Protein AF-I7JVM0-F1 (afdb_monomer)

Organism: NCBI:txid883169

Sequence (113 aa):
MTVSYSDVSPPAVDYVAIQHSPEFRRLRSTIKSFTFPVTALGLVWFYGYSILAIYRPDLYAVSVFGYVNVGIVLGLAQFATTFLITWAYMRFANRRVEPQQAAIRAQVAGEAR

Structure (mmCIF, N/CA/C/O backbone):
data_AF-I7JVM0-F1
#
_entry.id   AF-I7JVM0-F1
#
loop_
_atom_site.group_PDB
_atom_site.id
_atom_site.type_symbol
_atom_site.label_atom_id
_atom_site.label_alt_id
_atom_site.label_comp_id
_atom_site.label_asym_id
_atom_site.label_entity_id
_atom_site.label_seq_id
_atom_site.pdbx_PDB_ins_code
_atom_site.Cartn_x
_atom_site.Cartn_y
_atom_site.Cartn_z
_atom_site.occupancy
_atom_site.B_iso_or_equiv
_atom_site.auth_seq_id
_atom_site.auth_comp_id
_atom_site.auth_asym_id
_atom_site.auth_atom_id
_atom_site.pdbx_PDB_model_num
ATOM 1 N N . MET A 1 1 ? 4.140 -11.856 61.531 1.00 40.38 1 MET A N 1
ATOM 2 C CA . MET A 1 1 ? 3.161 -11.016 60.810 1.00 40.38 1 MET A CA 1
ATOM 3 C C . MET A 1 1 ? 3.193 -11.432 59.344 1.00 40.38 1 MET A C 1
ATOM 5 O O . MET A 1 1 ? 3.989 -10.917 58.576 1.00 40.38 1 MET A O 1
ATOM 9 N N . THR A 1 2 ? 2.443 -12.476 58.992 1.00 38.59 2 THR A N 1
ATOM 10 C CA . THR A 1 2 ? 2.355 -13.017 57.627 1.00 38.59 2 THR A CA 1
ATOM 11 C C . THR A 1 2 ? 1.221 -12.304 56.906 1.00 38.59 2 THR A C 1
ATOM 13 O O . THR A 1 2 ? 0.064 -12.426 57.305 1.00 38.59 2 THR A O 1
ATOM 16 N N . VAL A 1 3 ? 1.551 -11.520 55.884 1.00 53.09 3 VAL A N 1
ATOM 17 C CA . VAL A 1 3 ? 0.558 -10.855 55.036 1.00 53.09 3 VAL A CA 1
ATOM 18 C C . VAL A 1 3 ? -0.113 -11.933 54.183 1.00 53.09 3 VAL A C 1
ATOM 20 O O . VAL A 1 3 ? 0.499 -12.469 53.264 1.00 53.09 3 VAL A O 1
ATOM 23 N N . SER A 1 4 ? -1.348 -12.292 54.537 1.00 51.12 4 SER A N 1
ATOM 24 C CA . SER A 1 4 ? -2.212 -13.152 53.728 1.00 51.12 4 SER A CA 1
ATOM 25 C C . SER A 1 4 ? -2.638 -12.361 52.494 1.00 51.12 4 SER A C 1
ATOM 27 O O . SER A 1 4 ? -3.450 -11.443 52.599 1.00 51.12 4 SER A O 1
ATOM 29 N N . TYR A 1 5 ? -2.043 -12.664 51.341 1.00 57.84 5 TYR A N 1
ATOM 30 C CA . TYR A 1 5 ? -2.511 -12.160 50.052 1.00 57.84 5 TYR A CA 1
ATOM 31 C C . TYR A 1 5 ? -3.832 -12.878 49.751 1.00 57.84 5 TYR A C 1
ATOM 33 O O . TYR A 1 5 ? -3.848 -13.979 49.206 1.00 57.84 5 TYR A O 1
ATOM 41 N N . SER A 1 6 ? -4.947 -12.297 50.192 1.00 50.28 6 SER A N 1
ATOM 42 C CA . SER A 1 6 ? -6.269 -12.680 49.712 1.00 50.28 6 SER A CA 1
ATOM 43 C C . SER A 1 6 ? -6.268 -12.555 48.194 1.00 50.28 6 SER A C 1
ATOM 45 O O . SER A 1 6 ? -5.948 -11.497 47.657 1.00 50.28 6 SER A O 1
ATOM 47 N N . ASP A 1 7 ? -6.582 -13.671 47.558 1.00 50.59 7 ASP A N 1
ATOM 48 C CA . ASP A 1 7 ? -6.826 -13.907 46.145 1.00 50.59 7 ASP A CA 1
ATOM 49 C C . ASP A 1 7 ? -7.560 -12.732 45.467 1.00 50.59 7 ASP A C 1
ATOM 51 O O . ASP A 1 7 ? -8.785 -12.698 45.383 1.00 50.59 7 ASP A O 1
ATOM 55 N N . VAL A 1 8 ? -6.812 -11.735 44.984 1.00 52.03 8 VAL A N 1
ATOM 56 C CA . VAL A 1 8 ? -7.314 -10.795 43.976 1.00 52.03 8 VAL A CA 1
ATOM 57 C C . VAL A 1 8 ? -7.071 -11.448 42.620 1.00 52.03 8 VAL A C 1
ATOM 59 O O . VAL A 1 8 ? -6.320 -10.941 41.788 1.00 52.03 8 VAL A O 1
ATOM 62 N N . SER A 1 9 ? -7.668 -12.621 42.401 1.00 52.41 9 SER A N 1
ATOM 63 C CA . SER A 1 9 ? -7.921 -13.069 41.040 1.00 52.41 9 SER A CA 1
ATOM 64 C C . SER A 1 9 ? -8.788 -11.982 40.400 1.00 52.41 9 SER A C 1
ATOM 66 O O . SER A 1 9 ? -9.875 -11.708 40.919 1.00 52.41 9 SER A O 1
ATOM 68 N N . PRO A 1 10 ? -8.320 -11.292 39.338 1.00 56.38 10 PRO A N 1
ATOM 69 C CA . PRO A 1 10 ? -9.166 -10.340 38.631 1.00 56.38 10 PRO A CA 1
ATOM 70 C C . PRO A 1 10 ? -10.462 -11.069 38.264 1.00 56.38 10 PRO A C 1
ATOM 72 O O . PRO A 1 10 ? -10.376 -12.253 37.914 1.00 56.38 10 PRO A O 1
ATOM 75 N N . PRO A 1 11 ? -11.643 -10.425 38.390 1.00 58.12 11 PRO A N 1
ATOM 76 C CA . PRO A 1 11 ? -12.920 -11.077 38.115 1.00 58.12 11 PRO A CA 1
ATOM 77 C C . PRO A 1 11 ? -12.772 -11.830 36.803 1.00 58.12 11 PRO A C 1
ATOM 79 O O . PRO A 1 11 ? -12.303 -11.236 35.831 1.00 58.12 11 PRO A O 1
ATOM 82 N N . ALA A 1 12 ? -13.033 -13.142 36.818 1.00 58.94 12 ALA A N 1
ATOM 83 C CA . ALA A 1 12 ? -12.815 -14.008 35.671 1.00 58.94 12 ALA A CA 1
ATOM 84 C C . ALA A 1 12 ? -13.618 -13.436 34.502 1.00 58.94 12 ALA A C 1
ATOM 86 O O . ALA A 1 12 ? -14.831 -13.617 34.419 1.00 58.94 12 ALA A O 1
ATOM 87 N N . VAL A 1 13 ? -12.948 -12.646 33.663 1.00 59.47 13 VAL A N 1
ATOM 88 C CA . VAL A 1 13 ? -13.572 -11.957 32.545 1.00 59.47 13 VAL A CA 1
ATOM 89 C C . VAL A 1 13 ? -14.083 -13.066 31.646 1.00 59.47 13 VAL A C 1
ATOM 91 O O . VAL A 1 13 ? -13.289 -13.814 31.075 1.00 59.47 13 VAL A O 1
ATOM 94 N N . ASP A 1 14 ? -15.403 -13.217 31.563 1.00 64.88 14 ASP A N 1
ATOM 95 C CA . ASP A 1 14 ? -16.013 -14.195 30.676 1.00 64.88 14 ASP A CA 1
ATOM 96 C C . ASP A 1 14 ? -15.864 -13.698 29.233 1.00 64.88 14 ASP A C 1
ATOM 98 O O . ASP A 1 14 ? -16.735 -13.053 28.639 1.00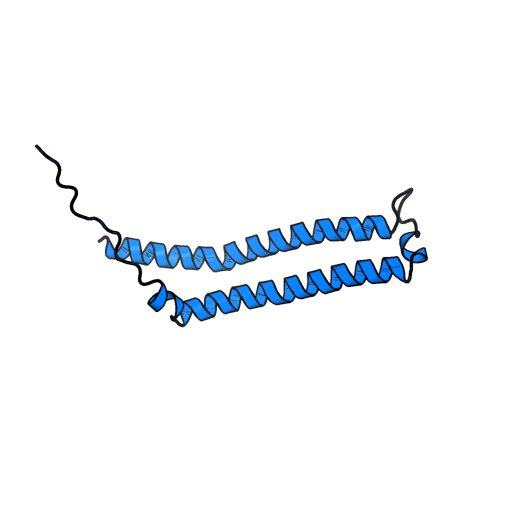 64.88 14 ASP A O 1
ATOM 102 N N . TYR A 1 15 ? -14.687 -13.974 28.672 1.00 58.09 15 TYR A N 1
ATOM 103 C CA . TYR A 1 15 ? -14.332 -13.641 27.302 1.00 58.09 15 TYR A CA 1
ATOM 104 C C . TYR A 1 15 ? -15.307 -14.268 26.299 1.00 58.09 15 TYR A C 1
ATOM 106 O O . TYR A 1 15 ? -15.451 -13.732 25.203 1.00 58.09 15 TYR A O 1
ATOM 114 N N . VAL A 1 16 ? -15.995 -15.361 26.650 1.00 60.81 16 VAL A N 1
ATOM 115 C CA . VAL A 1 16 ? -16.963 -16.033 25.775 1.00 60.81 16 VAL A CA 1
ATOM 116 C C . VAL A 1 16 ? -18.276 -15.250 25.749 1.00 60.81 16 VAL A C 1
ATOM 118 O O . VAL A 1 16 ? -18.747 -14.903 24.665 1.00 60.81 16 VAL A O 1
ATOM 121 N N . ALA A 1 17 ? -18.822 -14.860 26.904 1.00 61.31 17 ALA A N 1
ATOM 122 C CA . ALA A 1 17 ? -20.014 -14.005 26.966 1.00 61.31 17 ALA A CA 1
ATOM 123 C C . ALA A 1 17 ? -19.797 -12.656 26.253 1.00 61.31 17 ALA A C 1
ATOM 125 O O . ALA A 1 17 ? -20.649 -12.193 25.487 1.00 61.31 17 ALA A O 1
ATOM 126 N N . ILE A 1 18 ? -18.613 -12.063 26.420 1.00 60.62 18 ILE A N 1
ATOM 127 C CA . ILE A 1 18 ? -18.233 -10.801 25.778 1.00 60.62 18 ILE A CA 1
ATOM 128 C C . ILE A 1 18 ? -18.079 -10.966 24.255 1.00 60.62 18 ILE A C 1
ATOM 130 O O . ILE A 1 18 ? -18.592 -10.135 23.505 1.00 60.62 18 ILE A O 1
ATOM 134 N N . GLN A 1 19 ? -17.459 -12.047 23.766 1.00 57.94 19 GLN A N 1
ATOM 135 C CA . GLN A 1 19 ? -17.328 -12.332 22.325 1.00 57.94 19 GLN A CA 1
ATOM 136 C C . GLN A 1 19 ? -18.675 -12.542 21.618 1.00 57.94 19 GLN A C 1
ATOM 138 O O . GLN A 1 19 ? -18.804 -12.219 20.432 1.00 57.94 19 GLN A O 1
ATOM 143 N N . HIS A 1 20 ? -19.670 -13.074 22.331 1.00 59.47 20 HIS A N 1
ATOM 144 C CA . HIS A 1 20 ? -21.021 -13.304 21.817 1.00 59.47 20 HIS A CA 1
ATOM 145 C C . HIS A 1 20 ? -21.913 -12.054 21.854 1.00 59.47 20 HIS A C 1
ATOM 147 O O . HIS A 1 20 ? -22.974 -1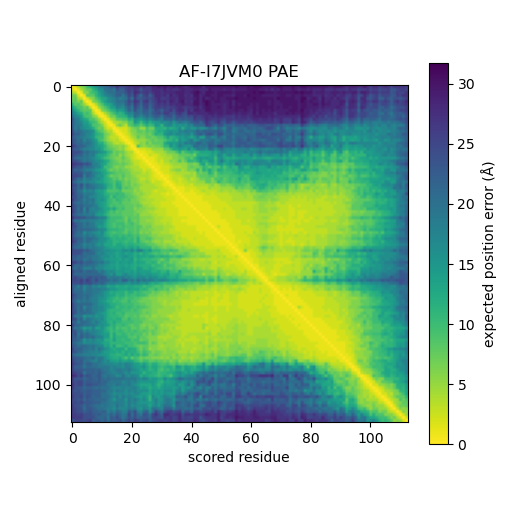2.039 21.222 1.00 59.47 20 HIS A O 1
ATOM 153 N N . SER A 1 21 ? -21.476 -10.986 22.527 1.00 67.94 21 SER A N 1
ATOM 154 C CA . SER A 1 21 ? -22.233 -9.742 22.610 1.00 67.94 21 SER A CA 1
ATOM 155 C C . SER A 1 21 ? -22.393 -9.061 21.232 1.00 67.94 21 SER A C 1
ATOM 157 O O . SER A 1 21 ? -21.492 -9.091 20.378 1.00 67.94 21 SER A O 1
ATOM 159 N N . PRO A 1 22 ? -23.541 -8.405 20.975 1.00 65.19 22 PRO A N 1
ATOM 160 C CA . PRO A 1 22 ? -23.781 -7.675 19.729 1.00 65.19 22 PRO A CA 1
ATOM 161 C C . PRO A 1 22 ? -22.787 -6.522 19.500 1.00 65.19 22 PRO A C 1
ATOM 163 O O . PRO A 1 22 ? -22.509 -6.173 18.347 1.00 65.19 22 PRO A O 1
ATOM 166 N N . GLU A 1 23 ? -22.195 -5.973 20.564 1.00 64.88 23 GLU A N 1
ATOM 167 C CA . GLU A 1 23 ? -21.128 -4.969 20.483 1.00 64.88 23 GLU A CA 1
ATOM 168 C C . GLU A 1 23 ? -19.825 -5.544 19.915 1.00 64.88 23 GLU A C 1
ATOM 170 O O . GLU A 1 23 ? -19.255 -4.960 18.987 1.00 64.88 23 GLU A O 1
ATOM 175 N N . PHE A 1 24 ? -19.402 -6.735 20.356 1.00 63.06 24 PHE A N 1
ATOM 176 C CA . PHE A 1 24 ? -18.212 -7.408 19.819 1.00 63.06 24 PHE A CA 1
ATOM 177 C C . PHE A 1 24 ? -18.369 -7.779 18.344 1.00 63.06 24 PHE A C 1
ATOM 179 O O . PHE A 1 24 ? -17.440 -7.626 17.543 1.00 63.06 24 PHE A O 1
ATOM 186 N N . ARG A 1 25 ? -19.568 -8.213 17.940 1.00 66.88 25 ARG A N 1
ATOM 187 C CA . ARG A 1 25 ? -19.874 -8.487 16.528 1.00 66.88 25 ARG A CA 1
ATOM 188 C C . ARG A 1 25 ? -19.822 -7.225 15.671 1.00 66.88 25 ARG A C 1
ATOM 190 O O . ARG A 1 25 ? -19.263 -7.280 14.574 1.00 66.88 25 ARG A O 1
ATOM 197 N N . ARG A 1 26 ? -20.345 -6.090 16.155 1.00 67.81 26 ARG A N 1
ATOM 198 C CA . ARG A 1 26 ? -20.233 -4.791 15.463 1.00 67.81 26 ARG A CA 1
ATOM 199 C C . ARG A 1 26 ? -18.784 -4.346 15.338 1.00 67.81 26 ARG A C 1
ATOM 201 O O . ARG A 1 26 ? -18.378 -3.942 14.249 1.00 67.81 26 ARG A O 1
ATOM 208 N N . LEU A 1 27 ? -17.988 -4.482 16.395 1.00 67.94 27 LEU A N 1
ATOM 209 C CA . LEU A 1 27 ? -16.567 -4.147 16.364 1.00 67.94 27 LEU A CA 1
ATOM 210 C C . LEU A 1 27 ? -15.813 -4.993 15.329 1.00 67.94 27 LEU A C 1
ATOM 212 O O . LEU A 1 27 ? -15.150 -4.458 14.438 1.00 67.94 27 LEU A O 1
ATOM 216 N N . ARG A 1 28 ? -16.002 -6.315 15.366 1.00 71.75 28 ARG A N 1
ATOM 217 C CA . ARG A 1 28 ? -15.354 -7.253 14.440 1.00 71.75 28 ARG A CA 1
ATOM 218 C C . ARG A 1 28 ? -15.787 -7.033 12.988 1.00 71.75 28 ARG A C 1
ATOM 220 O O . ARG A 1 28 ? -14.951 -7.084 12.092 1.00 71.75 28 ARG A O 1
ATOM 227 N N . SER A 1 29 ? -17.072 -6.758 12.758 1.00 72.69 29 SER A N 1
ATOM 228 C CA . SER A 1 29 ? -17.625 -6.378 11.449 1.00 72.69 29 SER A CA 1
ATOM 229 C C . SER A 1 29 ? -16.973 -5.107 10.911 1.00 72.69 29 SER A C 1
ATOM 231 O O . SER A 1 29 ? -16.604 -5.045 9.744 1.00 72.69 29 SER A O 1
ATOM 233 N N . THR A 1 30 ? -16.794 -4.110 11.772 1.00 71.69 30 THR A N 1
ATOM 234 C CA . THR A 1 30 ? -16.230 -2.814 11.391 1.00 71.69 30 THR A CA 1
ATOM 235 C C . THR A 1 30 ? -14.755 -2.929 11.009 1.00 71.69 30 THR A C 1
ATOM 237 O O . THR A 1 30 ? -14.326 -2.320 10.037 1.00 71.69 30 THR A O 1
ATOM 240 N N . ILE A 1 31 ? -13.977 -3.735 11.737 1.00 72.12 31 ILE A N 1
ATOM 241 C CA . ILE A 1 31 ? -12.577 -4.012 11.379 1.00 72.12 31 ILE A CA 1
ATOM 242 C C . ILE A 1 31 ? -12.522 -4.780 10.054 1.00 72.12 31 ILE A C 1
ATOM 244 O O . ILE A 1 31 ? -11.800 -4.392 9.138 1.00 72.12 31 ILE A O 1
ATOM 248 N N . LYS A 1 32 ? -13.330 -5.839 9.912 1.00 77.69 32 LYS A N 1
ATOM 249 C CA . LYS A 1 32 ? -13.357 -6.650 8.688 1.00 77.69 32 LYS A CA 1
ATOM 250 C C . LYS A 1 32 ? -13.780 -5.852 7.460 1.00 77.69 32 LYS A C 1
ATOM 252 O O . LYS A 1 32 ? -13.188 -6.060 6.409 1.00 77.69 32 LYS A O 1
ATOM 257 N N . SER A 1 33 ? -14.747 -4.940 7.575 1.00 78.12 33 SER A N 1
ATOM 258 C CA . SER A 1 33 ? -15.181 -4.112 6.444 1.00 78.12 33 SER A CA 1
ATOM 259 C C . SER A 1 33 ? -14.108 -3.135 5.966 1.00 78.12 33 SER A C 1
ATOM 261 O O . SER A 1 33 ? -14.201 -2.657 4.844 1.00 78.12 33 SER A O 1
ATOM 263 N N . PHE A 1 34 ? -13.079 -2.869 6.775 1.00 77.75 34 PHE A N 1
ATOM 264 C CA . PHE A 1 34 ? -11.901 -2.116 6.363 1.00 77.75 34 PHE A CA 1
ATOM 265 C C . PHE A 1 34 ? -10.796 -3.033 5.820 1.00 77.75 34 PHE A C 1
ATOM 267 O O . PHE A 1 34 ? -10.270 -2.793 4.737 1.00 77.75 34 PHE A O 1
ATOM 274 N N . THR A 1 35 ? -10.465 -4.119 6.525 1.00 80.75 35 THR A N 1
ATOM 275 C CA . THR A 1 35 ? -9.363 -5.009 6.130 1.00 80.75 35 THR A CA 1
ATOM 276 C C . THR A 1 35 ? -9.644 -5.756 4.827 1.00 80.75 35 THR A C 1
ATOM 278 O O . THR A 1 35 ? -8.766 -5.809 3.975 1.00 80.75 35 THR A O 1
ATOM 281 N N . PHE A 1 36 ? -10.854 -6.295 4.628 1.00 86.06 36 PHE A N 1
ATOM 282 C CA . PHE A 1 36 ? -11.188 -7.051 3.412 1.00 86.06 36 PHE A CA 1
ATOM 283 C C . PHE A 1 36 ? -10.970 -6.258 2.114 1.00 86.06 36 PHE A C 1
ATOM 285 O O . PHE A 1 36 ? -10.254 -6.755 1.243 1.00 86.06 36 PHE A O 1
ATOM 292 N N . PRO A 1 37 ? -11.535 -5.043 1.952 1.00 87.81 37 PRO A N 1
ATOM 293 C CA . PRO A 1 37 ? -11.321 -4.273 0.733 1.00 87.81 37 PRO A CA 1
ATOM 294 C C . PRO A 1 37 ? -9.868 -3.823 0.577 1.00 87.81 37 PRO A C 1
ATOM 296 O O . PRO A 1 37 ? -9.366 -3.822 -0.541 1.00 87.81 37 PRO A O 1
ATOM 299 N N . VAL A 1 38 ? -9.162 -3.502 1.666 1.00 89.00 38 VAL A N 1
ATOM 300 C CA . VAL A 1 38 ? -7.741 -3.125 1.606 1.00 89.00 38 VAL A CA 1
ATOM 301 C C . VAL A 1 38 ? -6.872 -4.292 1.132 1.00 89.00 38 VAL A C 1
ATOM 303 O O . VAL A 1 38 ? -6.029 -4.113 0.256 1.00 89.00 38 VAL A O 1
ATOM 306 N N . THR A 1 39 ? -7.103 -5.500 1.650 1.00 87.69 39 THR A N 1
ATOM 307 C CA . THR A 1 39 ? -6.406 -6.705 1.188 1.00 87.69 39 THR A CA 1
ATOM 308 C C . THR A 1 39 ? -6.744 -7.017 -0.267 1.00 87.69 39 THR A C 1
ATOM 310 O O . THR A 1 39 ? -5.838 -7.299 -1.045 1.00 87.69 39 THR A O 1
ATOM 313 N N . ALA A 1 40 ? -8.017 -6.928 -0.662 1.00 92.62 40 ALA A N 1
ATOM 314 C CA . ALA A 1 40 ? -8.423 -7.144 -2.049 1.00 92.62 40 ALA A CA 1
ATOM 315 C C . ALA A 1 40 ? -7.748 -6.142 -3.000 1.00 92.62 40 ALA A C 1
ATOM 317 O O . ALA A 1 40 ? -7.202 -6.545 -4.022 1.00 92.62 40 ALA A O 1
ATOM 318 N N . LEU A 1 41 ? -7.713 -4.857 -2.632 1.00 92.75 41 LEU A N 1
ATOM 319 C CA . LEU A 1 41 ? -7.021 -3.817 -3.390 1.00 92.75 41 LEU A CA 1
ATOM 320 C C . LEU A 1 41 ? -5.518 -4.109 -3.494 1.00 92.75 41 LEU A C 1
ATOM 322 O O . LEU A 1 41 ? -4.958 -4.027 -4.582 1.00 92.75 41 LEU A O 1
ATOM 326 N N . GLY A 1 42 ? -4.882 -4.504 -2.387 1.00 90.38 42 GLY A N 1
ATOM 327 C CA . GLY A 1 42 ? -3.470 -4.885 -2.361 1.00 90.38 42 GLY A CA 1
ATOM 328 C C . GLY A 1 42 ? -3.163 -6.076 -3.270 1.00 90.38 42 GLY A C 1
ATOM 329 O O . GLY A 1 42 ? -2.185 -6.042 -4.012 1.00 90.38 42 GLY A O 1
ATOM 330 N N . LEU A 1 43 ? -4.024 -7.097 -3.282 1.00 93.81 43 LEU A N 1
ATOM 331 C CA . LEU A 1 43 ? -3.881 -8.251 -4.173 1.00 93.81 43 LEU A CA 1
ATOM 332 C C . LEU A 1 43 ? -4.061 -7.863 -5.641 1.00 93.81 43 LEU A C 1
ATOM 334 O O . LEU A 1 43 ? -3.236 -8.237 -6.470 1.00 93.81 43 LEU A O 1
ATOM 338 N N . VAL A 1 44 ? -5.104 -7.097 -5.967 1.00 95.69 44 VAL A N 1
ATOM 339 C CA . VAL A 1 44 ? -5.334 -6.604 -7.334 1.00 95.69 44 VAL A CA 1
ATOM 340 C C . VAL A 1 44 ? -4.147 -5.768 -7.805 1.00 95.69 44 VAL A C 1
ATOM 342 O O . VAL A 1 44 ? -3.684 -5.942 -8.928 1.00 95.69 44 VAL A O 1
ATOM 345 N N . TRP A 1 45 ? -3.607 -4.912 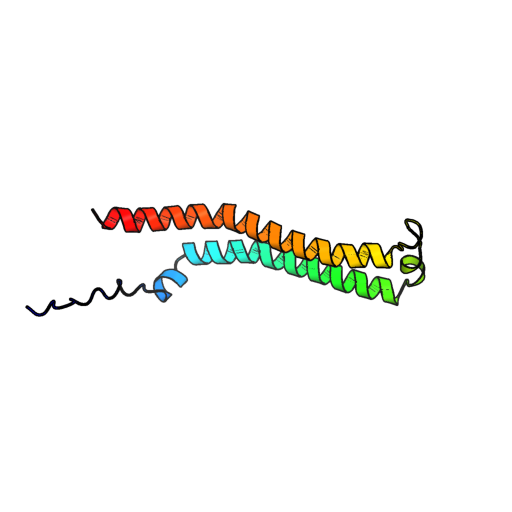-6.940 1.00 93.38 45 TRP A N 1
ATOM 346 C CA . TRP A 1 45 ? -2.428 -4.101 -7.226 1.00 93.38 45 TRP A CA 1
ATOM 347 C C . TRP A 1 45 ? -1.164 -4.950 -7.443 1.00 93.38 45 TRP A C 1
ATOM 349 O O . TRP A 1 45 ? -0.435 -4.741 -8.412 1.00 93.38 45 TRP A O 1
ATOM 359 N N . PHE A 1 46 ? -0.915 -5.945 -6.587 1.00 93.06 46 PHE A N 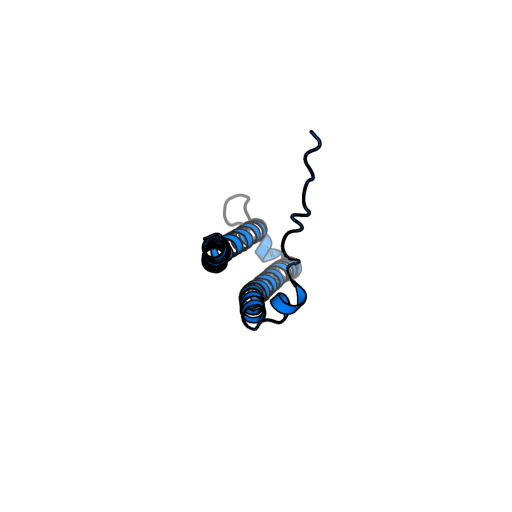1
ATOM 360 C CA . PHE A 1 46 ? 0.217 -6.872 -6.698 1.00 93.06 46 PHE A CA 1
ATOM 361 C C . PHE A 1 46 ? 0.164 -7.727 -7.971 1.00 93.06 46 PHE A C 1
ATOM 363 O O . PHE A 1 46 ? 1.141 -7.804 -8.725 1.00 93.06 46 PHE A O 1
ATOM 370 N N . TYR A 1 47 ? -0.981 -8.354 -8.242 1.00 96.06 47 TYR A N 1
ATOM 371 C CA . TYR A 1 47 ? -1.154 -9.155 -9.450 1.00 96.06 47 TYR A CA 1
ATOM 372 C C . TYR A 1 47 ? -1.181 -8.283 -10.700 1.00 96.06 47 TYR A C 1
ATOM 374 O O . TYR A 1 47 ? -0.590 -8.668 -11.702 1.00 96.06 47 TYR A O 1
ATOM 382 N N . GLY A 1 48 ? -1.783 -7.094 -10.639 1.00 94.88 48 GLY A N 1
ATOM 383 C CA . GLY A 1 48 ? -1.762 -6.121 -11.729 1.00 94.88 48 GLY A CA 1
ATOM 384 C C . GLY A 1 48 ? -0.337 -5.732 -12.120 1.00 94.88 48 GLY A C 1
ATOM 385 O O . GLY A 1 48 ? 0.009 -5.807 -13.296 1.00 94.88 48 GLY A O 1
ATOM 386 N N . TYR A 1 49 ? 0.514 -5.418 -11.138 1.00 92.62 49 TYR A N 1
ATOM 387 C CA . TYR A 1 49 ? 1.946 -5.196 -11.351 1.00 92.62 49 TYR A CA 1
ATOM 388 C C . TYR A 1 49 ? 2.624 -6.413 -11.996 1.00 92.62 49 TYR A C 1
ATOM 390 O O . TYR A 1 49 ? 3.324 -6.284 -12.996 1.00 92.62 49 TYR A O 1
ATOM 398 N N . SER A 1 50 ? 2.392 -7.611 -11.457 1.00 93.19 50 SER A N 1
ATOM 399 C CA . SER A 1 50 ? 3.044 -8.831 -11.947 1.00 93.19 50 SER A CA 1
ATOM 400 C C . SER A 1 50 ? 2.637 -9.169 -13.387 1.00 93.19 50 SER A C 1
ATOM 402 O O . SER A 1 50 ? 3.484 -9.479 -14.219 1.00 93.19 50 SER A O 1
ATOM 404 N N . ILE A 1 51 ? 1.346 -9.057 -13.710 1.00 95.12 51 ILE A N 1
ATOM 405 C CA . ILE A 1 51 ? 0.804 -9.283 -15.056 1.00 95.12 51 ILE A CA 1
ATOM 406 C C . ILE A 1 51 ? 1.363 -8.237 -16.022 1.00 95.12 51 ILE A C 1
ATOM 408 O O . ILE A 1 51 ? 1.842 -8.589 -17.097 1.00 95.12 51 ILE A O 1
ATOM 412 N N . LEU A 1 52 ? 1.353 -6.956 -15.649 1.00 92.56 52 LEU A N 1
ATOM 413 C CA . LEU A 1 52 ? 1.843 -5.900 -16.531 1.00 92.56 52 LEU A CA 1
ATOM 414 C C . LEU A 1 52 ? 3.340 -6.064 -16.835 1.00 92.56 52 LEU A C 1
ATOM 416 O O . LEU A 1 52 ? 3.739 -5.877 -17.981 1.00 92.56 52 LEU A O 1
ATOM 420 N N . ALA A 1 53 ? 4.138 -6.495 -15.855 1.00 90.56 53 ALA A N 1
ATOM 421 C CA . ALA A 1 53 ? 5.556 -6.788 -16.046 1.00 90.56 53 ALA A CA 1
ATOM 422 C C . ALA A 1 53 ? 5.802 -7.921 -17.061 1.00 90.56 53 ALA A C 1
ATOM 424 O O . ALA A 1 53 ? 6.730 -7.835 -17.861 1.00 90.56 53 ALA A O 1
ATOM 425 N N . ILE A 1 54 ? 4.966 -8.967 -17.050 1.00 92.94 54 ILE A N 1
ATOM 426 C CA . ILE A 1 54 ? 5.110 -10.137 -17.933 1.00 92.94 54 ILE A CA 1
ATOM 427 C C . ILE A 1 54 ? 4.626 -9.828 -19.354 1.00 92.94 54 ILE A C 1
ATOM 429 O O . ILE A 1 54 ? 5.305 -10.147 -20.325 1.00 92.94 54 ILE A O 1
ATOM 433 N N . TYR A 1 55 ? 3.444 -9.223 -19.487 1.00 92.75 55 TYR A N 1
ATOM 434 C CA . TYR A 1 55 ? 2.803 -9.027 -20.791 1.00 92.75 55 TYR A CA 1
ATOM 435 C C . TYR A 1 55 ? 3.231 -7.741 -21.496 1.00 92.75 55 TYR A C 1
ATOM 437 O O . TYR A 1 55 ? 3.064 -7.625 -22.710 1.00 92.75 55 TYR A O 1
ATOM 445 N N . ARG A 1 56 ? 3.726 -6.743 -20.756 1.00 92.38 56 ARG A N 1
ATOM 446 C CA . ARG A 1 56 ? 4.122 -5.436 -21.297 1.00 92.38 56 ARG A CA 1
ATOM 447 C C . ARG A 1 56 ? 5.481 -4.988 -20.748 1.00 92.38 56 ARG A C 1
ATOM 449 O O . ARG A 1 56 ? 5.570 -3.902 -20.167 1.00 92.38 56 ARG A O 1
ATOM 456 N N . PRO A 1 57 ? 6.552 -5.765 -20.988 1.00 88.62 57 PRO A N 1
ATOM 457 C CA . PRO A 1 57 ? 7.902 -5.370 -20.594 1.00 88.62 57 PRO A CA 1
ATOM 458 C C . PRO A 1 57 ? 8.316 -4.032 -21.226 1.00 88.62 57 PRO A C 1
ATOM 460 O O . PRO A 1 57 ? 9.006 -3.242 -20.585 1.00 88.6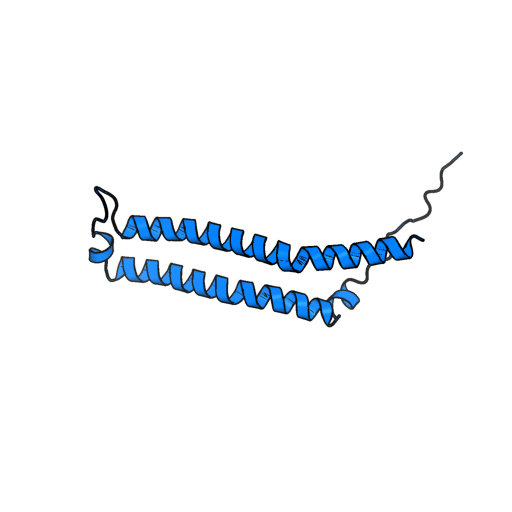2 57 PRO A O 1
ATOM 463 N N . ASP A 1 58 ? 7.807 -3.715 -22.422 1.00 89.81 58 ASP A N 1
ATOM 464 C CA . ASP A 1 58 ? 8.065 -2.438 -23.097 1.00 89.81 58 ASP A CA 1
ATOM 465 C C . ASP A 1 58 ? 7.587 -1.237 -22.274 1.00 89.81 58 ASP A C 1
ATOM 467 O O . ASP A 1 58 ? 8.276 -0.225 -22.212 1.00 89.81 58 ASP A O 1
ATOM 471 N N . LEU A 1 59 ? 6.436 -1.353 -21.592 1.00 88.62 59 LEU A N 1
ATOM 472 C CA . LEU A 1 59 ? 5.938 -0.297 -20.703 1.00 88.62 59 LEU A CA 1
ATOM 473 C C . LEU A 1 59 ? 6.839 -0.133 -19.481 1.00 88.62 59 LEU A C 1
ATOM 475 O O . LEU A 1 59 ? 7.075 0.988 -19.047 1.00 88.62 59 LEU A O 1
ATOM 479 N N . TYR A 1 60 ? 7.362 -1.234 -18.943 1.00 88.38 60 TYR A N 1
ATOM 480 C CA . TYR A 1 60 ? 8.269 -1.215 -17.794 1.00 88.38 60 TYR A CA 1
ATOM 481 C C . TYR A 1 60 ? 9.622 -0.594 -18.135 1.00 88.38 60 TYR A C 1
ATOM 483 O O . TYR A 1 60 ? 10.244 0.001 -17.257 1.00 88.38 60 TYR A O 1
ATOM 491 N N . ALA A 1 61 ? 10.048 -0.695 -19.394 1.00 89.56 61 ALA A N 1
ATOM 492 C CA . ALA A 1 61 ? 11.275 -0.098 -19.901 1.00 89.56 61 ALA A CA 1
ATOM 493 C C . ALA A 1 61 ? 11.150 1.404 -20.211 1.00 89.56 61 ALA A C 1
ATOM 495 O O . ALA A 1 61 ? 12.174 2.058 -20.403 1.00 89.56 61 ALA A O 1
ATOM 496 N N . VAL A 1 62 ? 9.935 1.972 -20.235 1.00 92.31 62 VAL A N 1
ATOM 497 C CA . VAL A 1 62 ? 9.745 3.407 -20.494 1.00 92.31 62 VAL A CA 1
ATOM 498 C C . VAL A 1 62 ? 10.406 4.219 -19.386 1.00 92.31 62 VAL A C 1
ATOM 500 O O . VAL A 1 62 ? 10.000 4.164 -18.222 1.00 92.31 62 VAL A O 1
ATOM 503 N N . SER A 1 63 ? 11.421 4.995 -19.755 1.00 90.75 63 SER A N 1
ATOM 504 C CA . SER A 1 63 ? 12.072 5.943 -18.857 1.00 90.75 63 SER A CA 1
ATOM 505 C C . SER A 1 63 ? 11.130 7.096 -18.520 1.00 90.75 63 SER A C 1
ATOM 507 O O . SER A 1 63 ? 10.567 7.738 -19.402 1.00 90.75 63 SER A O 1
ATOM 509 N N . VAL A 1 64 ? 10.985 7.373 -17.228 1.00 89.69 64 VAL A N 1
ATOM 510 C CA . VAL A 1 64 ? 10.221 8.503 -16.688 1.00 89.69 64 VAL A CA 1
ATOM 511 C C . VAL A 1 64 ? 11.158 9.677 -16.416 1.00 89.69 64 VAL A C 1
ATOM 513 O O . VAL A 1 64 ? 10.868 10.806 -16.799 1.00 89.69 64 VAL A O 1
ATOM 516 N N . PHE A 1 65 ? 12.303 9.415 -15.778 1.00 91.19 65 PHE A N 1
ATOM 517 C CA . PHE A 1 65 ? 13.316 10.432 -15.500 1.00 91.19 65 PHE A CA 1
ATOM 518 C C . PHE A 1 65 ? 14.709 9.809 -15.393 1.00 91.19 65 PHE A C 1
ATOM 520 O O . PHE A 1 65 ? 14.979 9.020 -14.486 1.00 91.19 65 PHE A O 1
ATOM 527 N N . GLY A 1 66 ? 15.609 10.167 -16.312 1.00 87.50 66 GLY A N 1
ATOM 528 C CA . GLY A 1 66 ? 16.955 9.591 -16.374 1.00 87.50 66 GLY A CA 1
ATOM 529 C C . GLY A 1 66 ? 16.910 8.060 -16.450 1.00 87.50 66 GLY A C 1
ATOM 530 O O . GLY A 1 66 ? 16.351 7.501 -17.390 1.00 87.50 66 GLY A O 1
ATOM 531 N N . TYR A 1 67 ? 17.471 7.398 -15.433 1.00 87.75 67 TYR A N 1
ATOM 532 C CA . TYR A 1 67 ? 17.500 5.933 -15.299 1.00 87.75 67 TYR A CA 1
ATOM 533 C C . TYR A 1 67 ? 16.274 5.340 -14.584 1.00 87.75 67 TYR A C 1
ATOM 535 O O . TYR A 1 67 ? 16.183 4.125 -14.418 1.00 87.75 67 TYR A O 1
ATOM 543 N N . VAL A 1 68 ? 15.335 6.175 -14.131 1.00 91.94 68 VAL A N 1
ATOM 544 C CA . VAL A 1 68 ? 14.103 5.720 -13.481 1.00 91.94 68 VAL A CA 1
ATOM 545 C C . VAL A 1 68 ? 13.080 5.386 -14.555 1.00 91.94 68 VAL A C 1
ATOM 547 O O . VAL A 1 68 ? 12.625 6.275 -15.275 1.00 91.94 68 VAL A O 1
ATOM 550 N N . ASN A 1 69 ? 12.701 4.115 -14.641 1.00 94.00 69 ASN A N 1
ATOM 551 C CA . ASN A 1 69 ? 11.656 3.637 -15.539 1.00 94.00 69 ASN A CA 1
ATOM 552 C C . ASN A 1 69 ? 10.333 3.386 -14.801 1.00 94.00 69 ASN A C 1
ATOM 554 O O . ASN A 1 69 ? 10.272 3.385 -13.567 1.00 94.00 69 ASN A O 1
ATOM 558 N N . VAL A 1 70 ? 9.261 3.178 -15.563 1.00 93.06 70 VAL A N 1
ATOM 559 C CA . VAL A 1 70 ? 7.921 2.907 -15.021 1.00 93.06 70 VAL A CA 1
ATOM 560 C C . VAL A 1 70 ? 7.927 1.686 -14.101 1.00 93.06 70 VAL A C 1
ATOM 562 O O . VAL A 1 70 ? 7.263 1.710 -13.067 1.00 93.06 70 VAL A O 1
ATOM 565 N N . GLY A 1 71 ? 8.708 0.648 -14.415 1.00 90.81 71 GLY A N 1
ATOM 566 C CA . GLY A 1 71 ? 8.836 -0.531 -13.558 1.00 90.81 71 GLY A CA 1
ATOM 567 C C . GLY A 1 71 ? 9.346 -0.198 -12.154 1.00 90.81 71 GLY A C 1
ATOM 568 O O . GLY A 1 71 ? 8.753 -0.630 -11.166 1.00 90.81 71 GLY A O 1
ATOM 569 N N . ILE A 1 72 ? 10.388 0.634 -12.054 1.00 92.69 72 ILE A N 1
ATOM 570 C CA . ILE A 1 72 ? 10.940 1.121 -10.781 1.00 92.69 72 ILE A CA 1
ATOM 571 C C . ILE A 1 72 ? 9.898 1.947 -10.024 1.00 92.69 72 ILE A C 1
ATOM 573 O O . ILE A 1 72 ? 9.723 1.756 -8.822 1.00 92.69 72 ILE A O 1
ATOM 577 N N . VAL A 1 73 ? 9.177 2.836 -10.713 1.00 94.50 73 VAL A N 1
ATOM 578 C CA . VAL A 1 73 ? 8.127 3.661 -10.093 1.00 94.50 73 VAL A CA 1
ATOM 579 C C . VAL A 1 73 ? 7.011 2.788 -9.522 1.00 94.50 73 VAL A C 1
ATOM 581 O O . VAL A 1 73 ? 6.626 2.961 -8.366 1.00 94.50 73 VAL A O 1
ATOM 584 N N . LEU A 1 74 ? 6.515 1.821 -10.295 1.00 93.00 74 LEU A N 1
ATOM 585 C CA . LEU A 1 74 ? 5.467 0.904 -9.847 1.00 93.00 74 LEU A CA 1
ATOM 586 C C . LEU A 1 74 ? 5.952 -0.014 -8.714 1.00 93.00 74 LEU A C 1
ATOM 588 O O . LEU A 1 74 ? 5.202 -0.274 -7.773 1.00 93.00 74 LEU A O 1
ATOM 592 N N . GLY A 1 75 ? 7.212 -0.456 -8.757 1.00 91.25 75 GLY A N 1
ATOM 593 C CA . GLY A 1 75 ? 7.846 -1.203 -7.671 1.00 91.25 75 GLY A CA 1
ATOM 594 C C . GLY A 1 75 ? 7.948 -0.384 -6.381 1.00 91.25 75 GLY A C 1
ATOM 595 O O . GLY A 1 75 ? 7.568 -0.859 -5.315 1.00 91.25 75 GLY A O 1
ATOM 596 N N . LEU A 1 76 ? 8.368 0.881 -6.455 1.00 94.75 76 LEU A N 1
ATOM 597 C CA . LEU A 1 76 ? 8.374 1.797 -5.306 1.00 94.75 76 LEU A CA 1
ATOM 598 C C . LEU A 1 76 ? 6.962 2.073 -4.778 1.00 94.75 76 LEU A C 1
ATOM 600 O O . LEU A 1 76 ? 6.752 2.141 -3.566 1.00 94.75 76 LEU A O 1
ATOM 604 N N . ALA A 1 77 ? 5.976 2.168 -5.669 1.00 94.06 77 ALA A N 1
ATOM 605 C CA . ALA A 1 77 ? 4.581 2.327 -5.288 1.00 94.06 77 ALA A CA 1
ATOM 606 C C . ALA A 1 77 ? 4.046 1.123 -4.487 1.00 94.06 77 ALA A C 1
ATOM 608 O O . ALA A 1 77 ? 3.201 1.319 -3.613 1.00 94.06 77 ALA A O 1
ATOM 609 N N . GLN A 1 78 ? 4.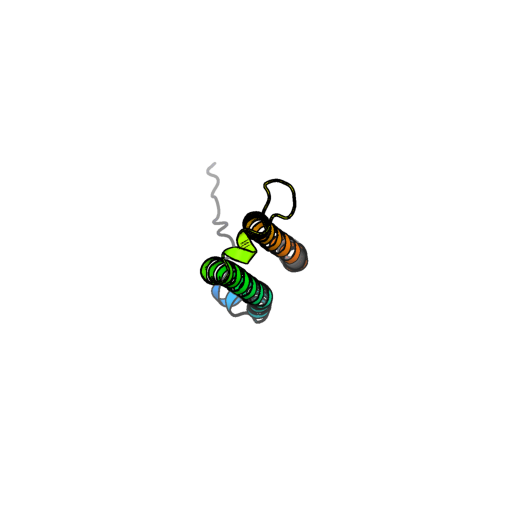554 -0.102 -4.700 1.00 92.56 78 GLN A N 1
ATOM 610 C CA . GLN A 1 78 ? 4.242 -1.253 -3.831 1.00 92.56 78 GLN A CA 1
ATOM 611 C C . GLN A 1 78 ? 4.660 -0.981 -2.382 1.00 92.56 78 GLN A C 1
ATOM 613 O O . GLN A 1 78 ? 3.853 -1.133 -1.464 1.00 92.56 78 GLN A O 1
ATOM 618 N N . PHE A 1 79 ? 5.890 -0.505 -2.166 1.00 92.81 79 PHE A N 1
ATOM 619 C CA . PHE A 1 79 ? 6.366 -0.159 -0.826 1.00 92.81 79 PHE A CA 1
ATOM 620 C C . PHE A 1 79 ? 5.534 0.964 -0.207 1.00 92.81 79 PHE A C 1
ATOM 622 O O . PHE A 1 79 ? 5.068 0.830 0.925 1.00 92.81 79 PHE A O 1
ATOM 629 N N . ALA A 1 80 ? 5.284 2.039 -0.960 1.00 94.62 80 ALA A N 1
ATOM 630 C CA . ALA A 1 80 ? 4.456 3.152 -0.502 1.00 94.62 80 ALA A CA 1
ATOM 631 C C . ALA A 1 80 ? 3.042 2.696 -0.102 1.00 94.62 80 ALA A C 1
ATOM 633 O O . ALA A 1 80 ? 2.510 3.149 0.911 1.00 94.62 80 ALA A O 1
ATOM 634 N N . THR A 1 81 ? 2.460 1.748 -0.841 1.00 90.75 81 THR A N 1
ATOM 635 C CA . THR A 1 81 ? 1.143 1.175 -0.536 1.00 90.75 81 THR A CA 1
ATOM 636 C C . THR A 1 81 ? 1.151 0.433 0.799 1.00 90.75 81 THR A C 1
ATOM 638 O O . THR A 1 81 ? 0.235 0.612 1.595 1.00 90.75 81 THR A O 1
ATOM 641 N N . THR A 1 82 ? 2.200 -0.326 1.117 1.00 89.81 82 THR A N 1
ATOM 642 C CA . THR A 1 82 ? 2.334 -1.000 2.423 1.00 89.81 82 THR A CA 1
ATOM 643 C C . THR A 1 82 ? 2.346 -0.009 3.588 1.00 89.81 82 THR A C 1
ATOM 645 O O . THR A 1 82 ? 1.641 -0.202 4.588 1.00 89.81 82 THR A O 1
ATOM 648 N N . PHE A 1 83 ? 3.097 1.088 3.455 1.00 91.00 83 PHE A N 1
ATOM 649 C CA . PHE A 1 83 ? 3.093 2.160 4.453 1.00 91.00 83 PHE A CA 1
ATOM 650 C C . PHE A 1 83 ? 1.722 2.830 4.551 1.00 91.00 83 PHE A C 1
ATOM 652 O O . PHE A 1 83 ? 1.230 3.053 5.657 1.00 91.00 83 PHE A O 1
ATOM 659 N N . LEU A 1 84 ? 1.072 3.088 3.413 1.00 91.06 84 LEU A N 1
ATOM 660 C CA . LEU A 1 84 ? -0.262 3.679 3.362 1.00 91.06 84 LEU A CA 1
ATOM 661 C C . LEU A 1 84 ? -1.301 2.794 4.058 1.00 91.06 84 LEU A C 1
ATOM 663 O O . LEU A 1 84 ? -2.113 3.304 4.825 1.00 91.06 84 LEU A O 1
ATOM 667 N N . ILE A 1 85 ? -1.255 1.478 3.840 1.00 86.88 85 ILE A N 1
ATOM 668 C CA . ILE A 1 85 ? -2.142 0.505 4.486 1.00 86.88 85 ILE A CA 1
ATOM 669 C C . ILE A 1 85 ? -1.933 0.519 6.000 1.00 86.88 85 ILE A C 1
ATOM 671 O O . ILE A 1 85 ? -2.903 0.619 6.753 1.00 86.88 85 ILE A O 1
ATOM 675 N N . THR A 1 86 ? -0.677 0.475 6.449 1.00 88.06 86 THR A N 1
ATOM 676 C CA . THR A 1 86 ? -0.338 0.530 7.879 1.00 88.06 86 THR A CA 1
ATOM 677 C C . THR A 1 86 ? -0.823 1.835 8.513 1.00 88.06 86 THR A C 1
ATOM 679 O O . THR A 1 86 ? -1.481 1.817 9.553 1.00 88.06 86 THR A O 1
ATOM 682 N N . TRP A 1 87 ? -0.576 2.974 7.863 1.00 87.00 87 TRP A N 1
ATOM 683 C CA . TRP A 1 87 ? -1.030 4.283 8.334 1.00 87.00 87 TRP A CA 1
ATOM 684 C C . TRP A 1 87 ? -2.557 4.395 8.364 1.00 87.00 87 TRP A C 1
ATOM 686 O O . TRP A 1 87 ? -3.132 4.875 9.343 1.00 87.00 87 TRP A O 1
ATOM 696 N N . ALA A 1 88 ? -3.236 3.915 7.323 1.00 85.56 88 ALA A N 1
ATOM 697 C CA . ALA A 1 88 ? -4.690 3.909 7.256 1.00 85.56 88 ALA A CA 1
ATOM 698 C C . ALA A 1 88 ? -5.295 3.019 8.355 1.00 85.56 88 ALA A C 1
ATOM 700 O O . ALA A 1 88 ? -6.284 3.415 8.974 1.00 85.56 88 ALA A O 1
ATOM 701 N N . TYR A 1 89 ? -4.667 1.877 8.663 1.00 81.38 89 TYR A N 1
ATOM 702 C CA . TYR A 1 89 ? -5.031 1.037 9.804 1.00 81.38 89 TYR A CA 1
ATOM 703 C C . TYR A 1 89 ? -4.846 1.770 11.137 1.00 81.38 89 TYR A C 1
ATOM 705 O O . TYR A 1 89 ? -5.784 1.800 11.929 1.00 81.38 89 TYR A O 1
ATOM 713 N N . MET A 1 90 ? -3.699 2.418 11.376 1.00 81.38 90 MET A N 1
ATOM 714 C CA . MET A 1 90 ? -3.471 3.205 12.599 1.00 81.38 90 MET A CA 1
ATOM 715 C C . MET A 1 90 ? -4.511 4.319 12.753 1.00 81.38 90 MET A C 1
ATOM 717 O O . MET A 1 90 ? -5.098 4.493 13.818 1.00 81.38 90 MET A O 1
ATOM 721 N N . ARG A 1 91 ? -4.812 5.045 11.671 1.00 79.94 91 ARG A N 1
ATOM 722 C CA . ARG A 1 91 ? -5.832 6.100 11.668 1.00 79.94 91 ARG A CA 1
ATOM 723 C C . ARG A 1 91 ? -7.232 5.551 11.949 1.00 79.94 91 ARG A C 1
ATOM 725 O O . ARG A 1 91 ? -8.008 6.194 12.657 1.00 79.94 91 ARG A O 1
ATOM 732 N N . PHE A 1 92 ? -7.566 4.391 11.390 1.00 74.81 92 PHE A N 1
ATOM 733 C CA . PHE A 1 92 ? -8.830 3.705 11.645 1.00 74.81 92 PHE A CA 1
ATOM 734 C C . PHE A 1 92 ? -8.921 3.210 13.096 1.00 74.81 92 PHE A C 1
ATOM 736 O O . PHE A 1 92 ? -9.956 3.406 13.737 1.00 74.81 92 PHE A O 1
ATOM 743 N N . ALA A 1 93 ? -7.838 2.634 13.624 1.00 72.12 93 ALA A N 1
ATOM 744 C CA . ALA A 1 93 ? -7.739 2.175 15.002 1.00 72.12 93 ALA A CA 1
ATOM 745 C C . ALA A 1 93 ? -7.921 3.342 15.978 1.00 72.12 93 ALA A C 1
ATOM 747 O O . ALA A 1 93 ? -8.819 3.283 16.807 1.00 72.12 93 ALA A O 1
ATOM 748 N N . ASN A 1 94 ? -7.202 4.454 15.815 1.00 66.69 94 ASN A N 1
ATOM 749 C CA . ASN A 1 94 ? -7.353 5.608 16.710 1.00 66.69 94 ASN A CA 1
ATOM 750 C C . ASN A 1 94 ? -8.782 6.176 16.673 1.00 66.69 94 ASN A C 1
ATOM 752 O O . ASN A 1 94 ? -9.379 6.452 17.705 1.00 66.69 94 ASN A O 1
ATOM 756 N N . ARG A 1 95 ? -9.413 6.258 15.493 1.00 63.44 95 ARG A N 1
ATOM 757 C CA . ARG A 1 95 ? -10.782 6.795 15.384 1.00 63.44 95 ARG A CA 1
ATOM 758 C C . ARG A 1 95 ? -11.884 5.893 15.938 1.00 63.44 95 ARG A C 1
ATOM 760 O O . ARG A 1 95 ? -12.963 6.405 16.225 1.00 63.44 95 ARG A O 1
ATOM 767 N N . ARG A 1 96 ? -11.674 4.577 16.029 1.00 61.62 96 ARG A N 1
ATOM 768 C CA . ARG A 1 96 ? -12.729 3.628 16.436 1.00 61.62 96 ARG A CA 1
ATOM 769 C C . ARG A 1 96 ? -12.435 2.854 17.718 1.00 61.62 96 ARG A C 1
ATOM 771 O O . ARG A 1 96 ? -13.383 2.443 18.377 1.00 61.62 96 ARG A O 1
ATOM 778 N N . VAL A 1 97 ? -11.168 2.672 18.075 1.00 57.50 97 VAL A N 1
ATOM 779 C CA . VAL A 1 97 ? -10.721 1.878 19.229 1.00 57.50 97 VAL A CA 1
ATOM 780 C C . VAL A 1 97 ? -10.522 2.756 20.465 1.00 57.50 97 VAL A C 1
ATOM 782 O O . VAL A 1 97 ? -10.985 2.373 21.536 1.00 57.50 97 VAL A O 1
ATOM 785 N N . GLU A 1 98 ? -9.948 3.959 20.340 1.00 58.16 98 GLU A N 1
ATOM 786 C CA . GLU A 1 98 ? -9.794 4.884 21.481 1.00 58.16 98 GLU A CA 1
ATOM 787 C C . GLU A 1 98 ? -11.119 5.238 22.190 1.00 58.16 98 GLU A C 1
ATOM 789 O O . GLU A 1 98 ? -11.154 5.154 23.420 1.00 58.16 98 GLU A O 1
ATOM 794 N N . PRO A 1 99 ? -12.240 5.552 21.501 1.00 55.34 99 PRO A N 1
ATOM 795 C CA . PRO A 1 99 ? -13.503 5.828 22.194 1.00 55.34 99 PRO A CA 1
ATOM 796 C C . PRO A 1 99 ? -14.080 4.598 22.913 1.00 55.34 99 PRO A C 1
ATOM 798 O O . PRO A 1 99 ? -14.727 4.738 23.949 1.00 55.34 99 PRO A O 1
ATOM 801 N N . GLN A 1 100 ? -13.817 3.386 22.415 1.00 55.91 100 GLN A N 1
ATOM 802 C CA . GLN A 1 100 ? -14.254 2.148 23.069 1.00 55.91 100 GLN A CA 1
ATOM 803 C C . GLN A 1 100 ? -13.399 1.815 24.294 1.00 55.91 100 GLN A C 1
ATOM 805 O O . GLN A 1 100 ? -13.925 1.391 25.320 1.00 55.91 100 GLN A O 1
ATOM 810 N N . GLN A 1 101 ? -12.090 2.065 24.226 1.00 51.28 101 GLN A N 1
ATOM 811 C CA . GLN A 1 101 ? -11.199 1.920 25.377 1.00 51.28 101 GLN A CA 1
ATOM 812 C C . GLN A 1 101 ? -11.507 2.947 26.474 1.00 51.28 101 GLN A C 1
ATOM 814 O O . GLN A 1 101 ? -11.432 2.610 27.656 1.00 51.28 101 GLN A O 1
ATOM 819 N N . ALA A 1 102 ? -11.899 4.169 26.102 1.00 58.75 102 ALA A N 1
ATOM 820 C CA . ALA A 1 102 ? -12.351 5.184 27.050 1.00 58.75 102 ALA A CA 1
ATOM 821 C C . ALA A 1 102 ? -13.653 4.773 27.762 1.00 58.75 102 ALA A C 1
ATOM 823 O O . ALA A 1 102 ? -13.749 4.918 28.978 1.00 58.75 102 ALA A O 1
ATOM 824 N N . ALA A 1 103 ? -14.618 4.197 27.036 1.00 58.97 103 ALA A N 1
ATOM 825 C CA . ALA A 1 103 ? -15.878 3.725 27.613 1.00 58.97 103 ALA A CA 1
ATOM 826 C C . ALA A 1 103 ? -15.682 2.565 28.610 1.00 58.97 103 ALA A C 1
ATOM 828 O O . ALA A 1 103 ? -16.263 2.583 29.693 1.00 58.97 103 ALA A O 1
ATOM 829 N N . ILE A 1 104 ? -14.813 1.598 28.291 1.00 58.12 104 ILE A N 1
ATOM 830 C CA . ILE A 1 104 ? -14.516 0.464 29.185 1.00 58.12 104 ILE A CA 1
ATOM 831 C C . ILE A 1 104 ? -13.742 0.932 30.428 1.00 58.12 104 ILE A C 1
ATOM 833 O O . ILE A 1 104 ? -14.066 0.527 31.542 1.00 58.12 104 ILE A O 1
ATOM 837 N N . ARG A 1 105 ? -12.762 1.840 30.277 1.00 58.38 105 ARG A N 1
ATOM 838 C CA . ARG A 1 105 ? -12.059 2.430 31.433 1.00 58.38 105 ARG A CA 1
ATOM 839 C C . ARG A 1 105 ? -12.998 3.214 32.351 1.00 58.38 105 ARG A C 1
ATOM 841 O O . ARG A 1 105 ? -12.802 3.178 33.560 1.00 58.38 105 ARG A O 1
ATOM 848 N N . ALA A 1 106 ? -14.004 3.895 31.803 1.00 60.00 106 ALA A N 1
ATOM 849 C CA . ALA A 1 106 ? -14.996 4.619 32.595 1.00 60.00 106 ALA A CA 1
ATOM 850 C C . ALA A 1 106 ? -15.916 3.682 33.398 1.00 60.00 106 ALA A C 1
ATOM 852 O O . ALA A 1 106 ? -16.245 4.008 34.534 1.00 60.00 106 ALA A O 1
ATOM 853 N N . GLN A 1 107 ? -16.283 2.514 32.856 1.00 59.44 107 GLN A N 1
ATOM 854 C CA . GLN A 1 107 ? -17.058 1.507 33.595 1.00 59.44 107 GLN A CA 1
ATOM 855 C C . GLN A 1 107 ? -16.248 0.900 34.747 1.00 59.44 107 GLN A C 1
ATOM 857 O O . GLN A 1 107 ? -16.709 0.909 35.883 1.00 59.44 107 GLN A O 1
ATOM 862 N N . VAL A 1 108 ? -15.000 0.492 34.490 1.00 59.09 108 VAL A N 1
ATOM 863 C CA . VAL A 1 108 ? -14.119 -0.083 35.525 1.00 59.09 108 VAL A CA 1
ATOM 864 C C . VAL A 1 108 ? -13.773 0.937 36.621 1.00 59.09 108 VAL A C 1
ATOM 866 O O . VAL A 1 108 ? -13.671 0.583 37.790 1.00 59.09 108 VAL A O 1
ATOM 869 N N . ALA A 1 109 ? -13.616 2.220 36.275 1.00 58.97 109 ALA A N 1
ATOM 870 C CA . ALA A 1 109 ? -13.382 3.279 37.259 1.00 58.97 109 ALA A CA 1
ATOM 871 C C . ALA A 1 109 ? -14.650 3.682 38.039 1.00 58.97 109 ALA A C 1
ATOM 873 O O . ALA A 1 109 ? -14.539 4.210 39.144 1.00 58.97 109 ALA A O 1
ATOM 874 N N . GLY A 1 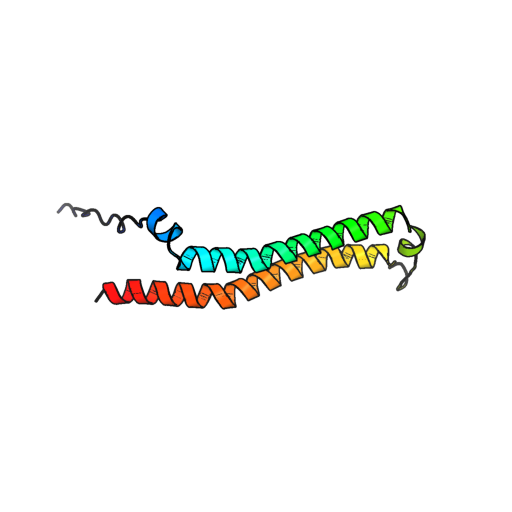110 ? -15.837 3.460 37.466 1.00 54.59 110 GLY A N 1
ATOM 875 C CA . GLY A 1 110 ? -17.128 3.737 38.097 1.00 54.59 110 GLY A CA 1
ATOM 876 C C . GLY A 1 110 ? -17.545 2.680 39.119 1.00 54.59 110 GLY A C 1
ATOM 877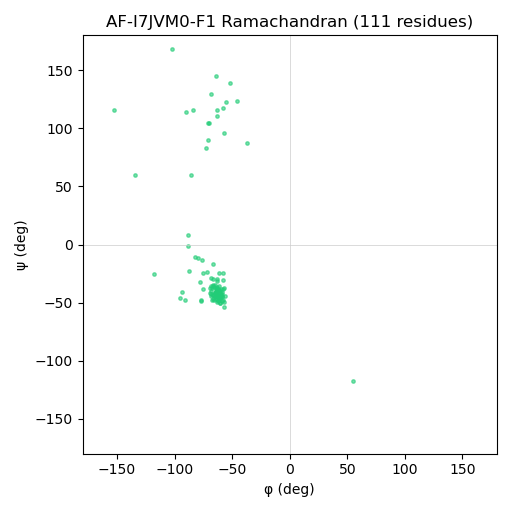 O O . GLY A 1 110 ? -18.146 3.035 40.122 1.00 54.59 110 GLY A O 1
ATOM 878 N N . GLU A 1 111 ? -17.173 1.416 38.908 1.00 52.34 111 GLU A N 1
ATOM 879 C CA . GLU A 1 111 ? -17.397 0.318 39.867 1.00 52.34 111 GLU A CA 1
ATOM 880 C C . GLU A 1 111 ? -16.428 0.342 41.063 1.00 52.34 111 GLU A C 1
ATOM 882 O O . GLU A 1 111 ? -16.647 -0.346 42.056 1.00 52.34 111 GLU A O 1
ATOM 887 N N . ALA A 1 112 ? -15.359 1.141 40.989 1.00 48.66 112 ALA A N 1
ATOM 888 C CA . ALA A 1 112 ? -14.374 1.305 42.060 1.00 48.66 112 ALA A CA 1
ATOM 889 C C . ALA A 1 112 ? -14.734 2.412 43.081 1.00 48.66 112 ALA A C 1
ATOM 891 O O . ALA A 1 112 ? -13.894 2.767 43.912 1.00 48.66 112 ALA A O 1
ATOM 892 N N . ARG A 1 113 ? -15.944 2.983 43.009 1.00 39.69 113 ARG A N 1
ATOM 893 C CA . ARG A 1 113 ? -16.510 3.929 43.987 1.00 39.69 113 ARG A CA 1
ATOM 894 C C . ARG A 1 113 ? -17.777 3.362 44.603 1.00 39.69 113 ARG A C 1
ATOM 896 O O . ARG A 1 113 ? -17.959 3.610 45.813 1.00 39.69 113 ARG A O 1
#

Solvent-accessible surface area (backbone atoms only — not comparable to full-atom values): 6559 Å² total; per-residue (Å²): 139,79,84,78,80,73,84,76,68,72,78,81,73,58,62,64,66,51,59,69,32,73,64,43,48,52,53,53,50,56,52,45,68,52,49,53,58,51,51,52,50,52,50,52,52,52,50,48,52,55,49,44,52,72,80,36,47,70,61,34,64,39,61,76,55,85,89,42,20,43,44,57,53,56,53,52,45,53,57,53,46,53,53,47,51,54,49,51,47,52,55,50,44,58,74,60,46,50,66,52,54,51,53,53,52,49,52,61,59,56,74,73,111

InterPro domains:
  IPR007436 Protein of unknown function DUF485 [PF04341] (19-105)

Foldseek 3Di:
DDPPPDDPPPPPPPVVVVCPDPVVVVVVVLLCVLVVVLVVVLVCLVVVLVVCCVPPVVQQCPDPDDNDGPNNVSVVVNVVSVVVSVVVSVVSCCVPVVVVVVVVVVVVVVVVD

Mean predicted aligned error: 12.52 Å

Secondary structure (DSSP, 8-state):
--------------HHHHHHSHHHHHHHHHHHHHHHHHHHHHHHHH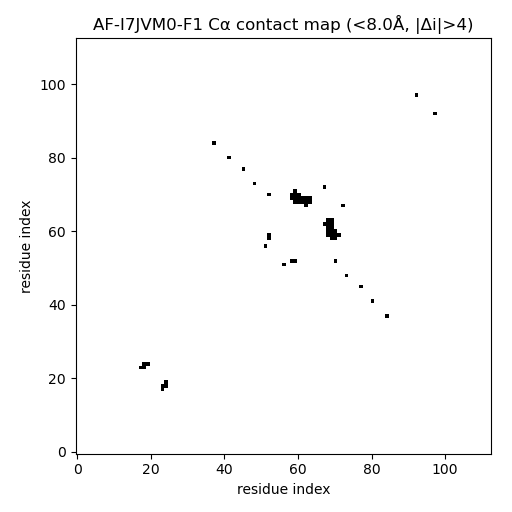HHHHHHHHH-HHHHT-EEETTEEHHHHHHHHHHHHHHHHHHHHHHHHHHHHHHHHHHHHHHHHHTT-

pLDDT: mean 75.53, std 16.61, range [38.59, 96.06]

Radius of gyration: 24.58 Å; Cα contacts (8 Å, |Δi|>4): 30; chains: 1; bounding box: 41×26×84 Å